Protein AF-A0A2A2IZX6-F1 (afdb_monomer_lite)

Structure (mmCIF, N/CA/C/O backbone):
data_AF-A0A2A2IZX6-F1
#
_entry.id   AF-A0A2A2IZX6-F1
#
loop_
_atom_site.group_PDB
_atom_site.id
_atom_site.type_symbol
_atom_site.label_atom_id
_atom_site.label_alt_id
_atom_site.label_comp_id
_atom_site.label_asym_id
_atom_site.label_entity_id
_atom_site.label_seq_id
_atom_site.pdbx_PDB_ins_code
_atom_site.Cartn_x
_atom_site.Cartn_y
_atom_site.Cartn_z
_atom_site.occupancy
_atom_site.B_iso_or_equiv
_atom_site.auth_seq_id
_atom_site.auth_comp_id
_atom_site.auth_asym_id
_atom_site.auth_atom_id
_atom_site.pdbx_PDB_model_num
ATOM 1 N N . MET A 1 1 ? -26.170 47.305 56.205 1.00 35.59 1 MET A N 1
ATOM 2 C CA . MET A 1 1 ? -25.864 45.865 56.325 1.00 35.59 1 MET A CA 1
ATOM 3 C C . MET A 1 1 ? -25.331 45.419 54.975 1.00 35.59 1 MET A C 1
ATOM 5 O O . MET A 1 1 ? -26.107 45.373 54.033 1.00 35.59 1 MET A O 1
ATOM 9 N N . ALA A 1 2 ? -24.012 45.270 54.834 1.00 42.62 2 ALA A N 1
ATOM 10 C CA . ALA A 1 2 ? -23.398 44.926 53.553 1.00 42.62 2 ALA A CA 1
ATOM 11 C C . ALA A 1 2 ? -23.617 43.434 53.262 1.00 42.62 2 ALA A C 1
ATOM 13 O O . ALA A 1 2 ? -23.280 42.588 54.089 1.00 42.62 2 ALA A O 1
ATOM 14 N N . GLN A 1 3 ? -24.213 43.135 52.110 1.00 43.28 3 GLN A N 1
ATOM 15 C CA . GLN A 1 3 ? -24.390 41.781 51.597 1.00 43.28 3 GLN A CA 1
ATOM 16 C C . GLN A 1 3 ? -23.000 41.238 51.228 1.00 43.28 3 GLN A C 1
ATOM 18 O O . GLN A 1 3 ? -22.375 41.731 50.293 1.00 43.28 3 GLN A O 1
ATOM 23 N N . VAL A 1 4 ? -22.473 40.275 51.986 1.00 53.16 4 VAL A N 1
ATOM 24 C CA . VAL A 1 4 ? -21.211 39.611 51.632 1.00 53.16 4 VAL A CA 1
ATOM 25 C C . VAL A 1 4 ? -21.529 38.557 50.580 1.00 53.16 4 VAL A C 1
ATOM 27 O O . VAL A 1 4 ? -22.071 37.497 50.890 1.00 53.16 4 VAL A O 1
ATOM 30 N N . GLU A 1 5 ? -21.225 38.864 49.324 1.00 59.44 5 GLU A N 1
ATOM 31 C CA . GLU A 1 5 ? -21.299 37.898 48.234 1.00 59.44 5 GLU A CA 1
ATOM 32 C C . GLU A 1 5 ? -20.177 36.868 48.406 1.00 59.44 5 GLU A C 1
ATOM 34 O O . GLU A 1 5 ? -18.986 37.176 48.348 1.00 59.44 5 GLU A O 1
ATOM 39 N N . THR A 1 6 ? -20.560 35.623 48.676 1.00 58.88 6 THR A N 1
ATOM 40 C CA . THR A 1 6 ? -19.625 34.506 48.800 1.00 58.88 6 THR A CA 1
ATOM 41 C C . THR A 1 6 ? -19.303 33.984 47.404 1.00 58.88 6 THR A C 1
ATOM 43 O O . THR A 1 6 ? -20.062 33.226 46.807 1.00 58.88 6 THR A O 1
ATOM 46 N N . VAL A 1 7 ? -18.167 34.409 46.849 1.00 62.97 7 VAL A N 1
ATOM 47 C CA . VAL A 1 7 ? -17.700 33.895 45.556 1.00 62.97 7 VAL A CA 1
ATOM 48 C C . VAL A 1 7 ? -17.162 32.478 45.758 1.00 62.97 7 VAL A C 1
ATOM 50 O O . VAL A 1 7 ? -16.111 32.259 46.364 1.00 62.97 7 VAL A O 1
ATOM 53 N N . GLN A 1 8 ? -17.906 31.493 45.263 1.00 57.75 8 GLN A N 1
ATOM 54 C CA . GLN A 1 8 ? -17.531 30.085 45.303 1.00 57.75 8 GLN A CA 1
ATOM 55 C C . GLN A 1 8 ? -16.368 29.842 44.320 1.00 57.75 8 GLN A C 1
ATOM 57 O O . GLN A 1 8 ? -16.540 29.818 43.103 1.00 57.75 8 GLN A O 1
ATOM 62 N N . TRP A 1 9 ? -15.154 29.679 44.852 1.00 54.88 9 TRP A N 1
ATOM 63 C CA . TRP A 1 9 ? -13.885 29.570 44.107 1.00 54.88 9 TRP A CA 1
ATOM 64 C C . TRP A 1 9 ? -13.840 28.460 43.043 1.00 54.88 9 TRP A C 1
ATOM 66 O O . TRP A 1 9 ? -12.997 28.501 42.144 1.00 54.88 9 TRP A O 1
ATOM 76 N N . SER A 1 10 ? -14.723 27.461 43.127 1.00 58.41 10 SER A N 1
ATOM 77 C CA . SER A 1 10 ? -14.805 26.363 42.161 1.00 58.41 10 SER A CA 1
ATOM 78 C C . SER A 1 10 ? -15.310 26.818 40.789 1.00 58.41 10 SER A C 1
ATOM 80 O O . SER A 1 10 ? -14.966 26.192 39.790 1.00 58.41 10 SER A O 1
ATOM 82 N N . ALA A 1 11 ? -16.057 27.926 40.720 1.00 55.84 11 ALA A N 1
ATOM 83 C CA . ALA A 1 11 ? -16.587 28.472 39.471 1.00 55.84 11 ALA A CA 1
ATOM 84 C C . ALA A 1 11 ? -15.539 29.250 38.651 1.00 55.84 11 ALA A C 1
ATOM 86 O O . ALA A 1 11 ? -15.651 29.320 37.432 1.00 55.84 11 ALA A O 1
ATOM 87 N N . LEU A 1 12 ? -14.487 29.788 39.285 1.00 57.12 12 LEU A N 1
ATOM 88 C CA . LEU A 1 12 ? -13.463 30.587 38.591 1.00 57.12 12 LEU A CA 1
ATOM 89 C C . LEU A 1 12 ? -12.392 29.753 37.868 1.00 57.12 12 LEU A C 1
ATOM 91 O O . LEU A 1 12 ? -11.603 30.307 37.109 1.00 57.12 12 LEU A O 1
ATOM 95 N N . ARG A 1 13 ? -12.309 28.439 38.120 1.00 57.09 13 ARG A N 1
ATOM 96 C CA . ARG A 1 13 ? -11.223 27.585 37.595 1.00 57.09 13 ARG A CA 1
ATOM 97 C C . ARG A 1 13 ? -11.583 26.776 36.354 1.00 57.09 13 ARG A C 1
ATOM 99 O O . ARG A 1 13 ? -10.691 26.156 35.783 1.00 57.09 13 ARG A O 1
ATOM 106 N N . GLN A 1 14 ? -12.847 26.741 35.943 1.00 60.75 14 GLN A N 1
ATOM 107 C CA . GLN A 1 14 ? -13.285 25.980 34.772 1.00 60.75 14 GLN A CA 1
ATOM 108 C C . GLN A 1 14 ? -13.566 26.923 33.604 1.00 60.75 14 GLN A C 1
ATOM 110 O O . GLN A 1 14 ? -14.713 27.237 33.304 1.00 60.75 14 GLN A O 1
ATOM 115 N N . ASP A 1 15 ? -12.504 27.350 32.926 1.00 69.44 15 ASP A N 1
ATOM 116 C CA . ASP A 1 15 ? -12.649 27.966 31.609 1.00 69.44 15 ASP A CA 1
ATOM 117 C C . ASP A 1 15 ?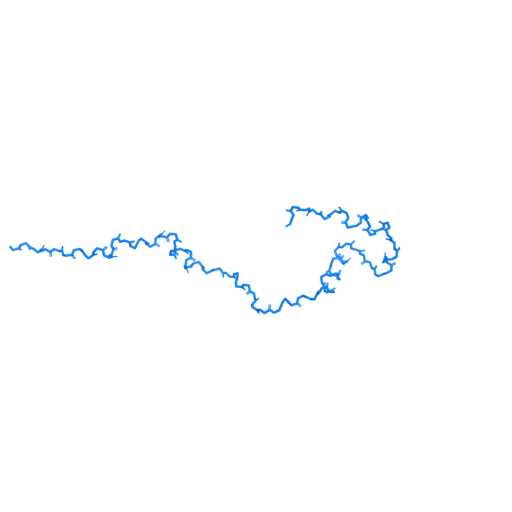 -13.183 26.907 30.625 1.00 69.44 15 ASP A C 1
ATOM 119 O O . ASP A 1 15 ? -12.661 25.789 30.534 1.00 69.44 15 ASP A O 1
ATOM 123 N N . SER A 1 16 ? -14.268 27.232 29.923 1.00 64.25 16 SER A N 1
ATOM 124 C CA . SER A 1 16 ? -14.875 26.355 28.919 1.00 64.25 16 SER A CA 1
ATOM 125 C C . SER A 1 16 ? -13.937 26.084 27.743 1.00 64.25 16 SER A C 1
ATOM 127 O O . SER A 1 16 ? -14.093 25.055 27.091 1.00 64.25 16 SER A O 1
ATOM 129 N N . ASN A 1 17 ? -12.947 26.956 27.519 1.00 66.81 17 ASN A N 1
ATOM 130 C CA . ASN A 1 17 ? -11.924 26.828 26.480 1.00 66.81 17 ASN A CA 1
ATOM 131 C C . ASN A 1 17 ? -10.662 26.074 26.929 1.00 66.81 17 ASN A C 1
ATOM 133 O O . ASN A 1 17 ? -9.679 26.028 26.186 1.00 66.81 17 ASN A O 1
ATOM 137 N N . GLN A 1 18 ? -10.654 25.457 28.119 1.00 75.94 18 GLN A N 1
ATOM 138 C CA . GLN A 1 18 ? -9.534 24.603 28.514 1.00 75.94 18 GLN A CA 1
ATOM 139 C C . GLN A 1 18 ? -9.325 23.487 27.494 1.00 75.94 18 GLN A C 1
ATOM 141 O O . GLN A 1 18 ? -10.232 22.704 27.220 1.00 75.94 18 GLN A O 1
ATOM 146 N N . VAL A 1 19 ? -8.089 23.369 27.007 1.00 75.81 19 VAL A N 1
ATOM 147 C CA . VAL A 1 19 ? -7.667 22.387 25.995 1.00 75.81 19 VAL A CA 1
ATOM 148 C C . VAL A 1 19 ? -8.136 20.971 26.336 1.00 75.81 19 VAL A C 1
ATOM 150 O O . VAL A 1 19 ? -8.591 20.251 25.455 1.00 75.81 19 VAL A O 1
ATOM 153 N N . ALA A 1 20 ? -8.093 20.584 27.614 1.00 74.00 20 ALA A N 1
ATOM 154 C CA . ALA A 1 20 ? -8.566 19.279 28.071 1.00 74.00 20 ALA A CA 1
ATOM 155 C C . ALA A 1 20 ? -10.074 19.073 27.842 1.00 74.00 20 ALA A C 1
ATOM 157 O O . ALA A 1 20 ? -10.491 17.986 27.458 1.00 74.00 20 ALA A O 1
ATOM 158 N N . ARG A 1 21 ? -10.893 20.113 28.037 1.00 76.06 21 ARG A N 1
ATOM 159 C CA . ARG A 1 21 ? -12.343 20.071 27.812 1.00 76.06 21 ARG A CA 1
ATOM 160 C C . ARG A 1 21 ? -12.670 20.077 26.321 1.00 76.06 21 ARG A C 1
ATOM 162 O O . ARG A 1 21 ? -13.553 19.342 25.896 1.00 76.06 21 ARG A O 1
ATOM 169 N N . THR A 1 22 ? -11.909 20.829 25.527 1.00 76.81 22 THR A N 1
ATOM 170 C CA . THR A 1 22 ? -12.003 20.815 24.061 1.00 76.81 22 THR A CA 1
ATOM 171 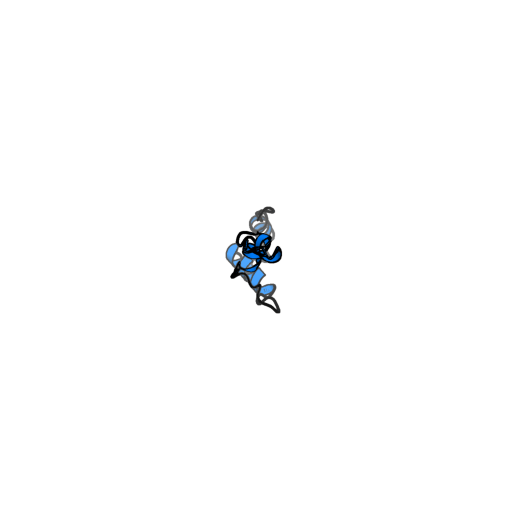C C . THR A 1 22 ? -11.627 19.450 23.492 1.00 76.81 22 THR A C 1
ATOM 173 O O . THR A 1 22 ? -12.353 18.928 22.660 1.00 76.81 22 THR A O 1
ATOM 176 N N . ALA A 1 23 ? -10.545 18.835 23.978 1.00 76.06 23 ALA A N 1
ATOM 177 C CA . ALA A 1 23 ? -10.138 17.487 23.585 1.00 76.06 23 ALA A CA 1
ATOM 178 C C . ALA A 1 23 ? -11.142 16.416 24.040 1.00 76.06 23 ALA A C 1
ATOM 180 O O . ALA A 1 23 ? -11.353 15.441 23.331 1.00 76.06 23 ALA A O 1
ATOM 181 N N . TRP A 1 24 ? -11.779 16.603 25.200 1.00 75.31 24 TRP A N 1
ATOM 182 C CA . TRP A 1 24 ? -12.817 15.698 25.700 1.00 75.31 24 TRP A CA 1
ATOM 183 C C . TRP A 1 24 ? -14.121 15.779 24.894 1.00 75.31 24 TRP A C 1
ATOM 185 O O . TRP A 1 24 ? -14.774 14.765 24.680 1.00 75.31 24 TRP A O 1
ATOM 195 N N . ASN A 1 25 ? -14.485 16.978 24.433 1.00 76.94 25 ASN A N 1
ATOM 196 C CA . ASN A 1 25 ? -15.661 17.221 23.590 1.00 76.94 25 ASN A CA 1
ATOM 197 C C . ASN A 1 25 ? -15.382 17.028 22.091 1.00 76.94 25 ASN A C 1
ATOM 199 O O . ASN A 1 25 ? -16.285 17.198 21.274 1.00 76.94 25 ASN A O 1
ATOM 203 N N . LEU A 1 26 ? -14.137 16.728 21.715 1.00 77.44 26 LEU A N 1
ATOM 204 C CA . LEU A 1 26 ? -13.770 16.470 20.334 1.00 77.44 26 LEU A CA 1
ATOM 205 C C . LEU A 1 26 ? -14.295 15.085 19.956 1.00 77.44 26 LEU A C 1
ATOM 207 O O . LEU A 1 26 ? -13.651 14.066 20.208 1.00 77.44 26 LEU A O 1
ATOM 211 N N . GLU A 1 27 ? -15.479 15.056 19.350 1.00 69.19 27 GLU A N 1
ATOM 212 C CA . GLU A 1 27 ? -16.005 13.868 18.686 1.00 69.19 27 GLU A CA 1
ATOM 213 C C . GLU A 1 27 ? -15.129 13.562 17.469 1.00 69.19 27 GLU A C 1
ATOM 215 O O . GLU A 1 27 ? -15.328 14.059 16.361 1.00 69.19 27 GLU A O 1
ATOM 220 N N . LEU A 1 28 ? -14.088 12.765 17.695 1.00 71.62 28 LEU A N 1
ATOM 221 C CA . LEU A 1 28 ? -13.316 12.179 16.619 1.00 71.62 28 LEU A CA 1
ATOM 222 C C . LEU A 1 28 ? -14.129 11.023 16.037 1.00 71.62 28 LEU A C 1
ATOM 224 O O . LEU A 1 28 ? -14.304 9.988 16.679 1.00 71.62 28 LEU A O 1
ATOM 228 N N . ASP A 1 29 ? -14.525 11.154 14.773 1.00 66.06 29 ASP A N 1
ATOM 229 C CA . ASP A 1 29 ? -15.153 10.085 13.975 1.00 66.06 29 ASP A CA 1
ATOM 230 C C . ASP A 1 29 ? -14.214 8.865 13.774 1.00 66.06 29 ASP A C 1
ATOM 232 O O . ASP A 1 29 ? -14.531 7.856 13.147 1.00 66.06 29 ASP A O 1
ATOM 236 N N . SER A 1 30 ? -13.006 8.933 14.339 1.00 60.69 30 SER A N 1
ATOM 237 C CA . SER A 1 30 ? -11.925 7.967 14.210 1.00 60.69 30 SER A CA 1
ATOM 238 C C . SER A 1 30 ? -11.975 6.854 15.258 1.00 60.69 30 SER A C 1
ATOM 240 O O . SER A 1 30 ? -10.927 6.432 15.765 1.00 60.69 30 SER A O 1
ATOM 242 N N . THR A 1 31 ? -13.158 6.347 15.612 1.00 71.19 31 THR A N 1
ATOM 243 C CA . THR A 1 31 ? -13.211 5.126 16.427 1.00 71.19 31 THR A CA 1
ATOM 244 C C . THR A 1 31 ? -12.647 3.979 15.596 1.00 71.19 31 THR A C 1
ATOM 246 O O . THR A 1 31 ? -13.316 3.422 14.725 1.00 71.19 31 THR A O 1
ATOM 249 N N . ARG A 1 32 ? -11.381 3.624 15.856 1.00 71.69 32 ARG A N 1
ATOM 250 C CA . ARG A 1 32 ? -10.729 2.475 15.225 1.00 71.69 32 ARG A CA 1
ATOM 251 C C . ARG A 1 32 ? -11.622 1.255 15.454 1.00 71.69 32 ARG A C 1
ATOM 253 O O . ARG A 1 32 ? -11.915 0.948 16.614 1.00 71.69 32 ARG A O 1
ATOM 260 N N . PRO A 1 33 ? -12.055 0.554 14.392 1.00 74.25 33 PRO A N 1
ATOM 261 C CA . PRO A 1 33 ? -12.957 -0.572 14.550 1.00 74.25 33 PRO A CA 1
ATOM 262 C C . PRO A 1 33 ? -12.312 -1.590 15.486 1.00 74.25 33 PRO A C 1
ATOM 264 O O . PRO A 1 33 ? -11.183 -2.035 15.265 1.00 74.25 33 PRO A O 1
ATOM 267 N N . ARG A 1 34 ? -13.016 -1.919 16.570 1.00 75.50 34 ARG A N 1
ATOM 268 C CA . ARG A 1 34 ? -12.554 -2.933 17.515 1.00 75.50 34 ARG A CA 1
ATOM 269 C C . ARG A 1 34 ? -12.643 -4.298 16.842 1.00 75.50 34 ARG A C 1
ATOM 271 O O . ARG A 1 34 ? -13.630 -4.608 16.181 1.00 75.50 34 ARG A O 1
ATOM 278 N N . GLY A 1 35 ? -11.623 -5.122 17.052 1.00 82.38 35 GLY A N 1
ATOM 279 C CA . GLY A 1 35 ? -11.590 -6.496 16.568 1.00 82.38 35 GLY A CA 1
ATOM 280 C C . GLY A 1 35 ? -10.544 -6.737 15.488 1.00 82.38 35 GLY A C 1
ATOM 281 O O . GLY A 1 35 ? -9.634 -5.941 15.260 1.00 82.38 35 GLY A O 1
ATOM 282 N N . ARG A 1 36 ? -10.649 -7.909 14.866 1.00 80.81 36 ARG A N 1
ATOM 283 C CA . ARG A 1 36 ? -9.693 -8.382 13.869 1.00 80.81 36 ARG A CA 1
ATOM 284 C C . ARG A 1 36 ? -9.706 -7.455 12.644 1.00 80.81 36 ARG A C 1
ATOM 286 O O . ARG A 1 36 ? -10.796 -7.145 12.158 1.00 80.81 36 ARG A O 1
ATOM 293 N N . PRO A 1 37 ? -8.536 -7.065 12.102 1.00 78.25 37 PRO A N 1
ATOM 294 C CA . PRO A 1 37 ? -8.464 -6.429 10.794 1.00 78.25 37 PRO A CA 1
ATOM 295 C C . PRO A 1 37 ? -9.271 -7.236 9.775 1.00 78.25 37 PRO A C 1
ATOM 297 O O . PRO A 1 37 ? -9.122 -8.456 9.677 1.00 78.25 37 PRO A O 1
ATOM 300 N N . LYS A 1 38 ? -10.168 -6.559 9.052 1.00 73.50 38 LYS A N 1
ATOM 301 C CA . LYS A 1 38 ? -11.015 -7.209 8.040 1.00 73.50 38 LYS A CA 1
ATOM 302 C C . LYS A 1 38 ? -10.181 -7.745 6.873 1.00 73.50 38 LYS A C 1
ATOM 304 O O . LYS A 1 38 ? -10.574 -8.722 6.246 1.00 73.50 38 LYS A O 1
ATOM 309 N N . THR A 1 39 ? -9.034 -7.122 6.619 1.00 83.06 39 THR A N 1
ATOM 310 C CA . THR A 1 39 ? -8.096 -7.471 5.556 1.00 83.06 39 THR A CA 1
ATOM 311 C C . THR A 1 39 ? -7.244 -8.673 5.937 1.00 83.06 39 THR A C 1
ATOM 313 O O . THR A 1 39 ? -6.551 -8.682 6.958 1.00 83.06 39 THR A O 1
ATOM 316 N N . ARG A 1 40 ? -7.275 -9.710 5.097 1.00 86.50 40 ARG A N 1
ATOM 317 C CA . ARG A 1 40 ? -6.292 -10.793 5.152 1.00 86.50 40 ARG A CA 1
ATOM 318 C C . ARG A 1 40 ? -5.034 -10.335 4.424 1.00 86.50 40 ARG A C 1
ATOM 320 O O . ARG A 1 40 ? -5.116 -9.555 3.483 1.00 86.50 40 ARG A O 1
ATOM 327 N N . TYR A 1 41 ? -3.883 -10.894 4.793 1.00 86.00 41 TYR A N 1
ATOM 328 C CA . TYR A 1 41 ? -2.625 -10.643 4.080 1.00 86.00 41 TYR A CA 1
ATOM 329 C C . TYR A 1 41 ? -2.761 -10.870 2.563 1.00 86.00 41 TYR A C 1
ATOM 331 O O . TYR A 1 41 ? -2.297 -10.059 1.775 1.00 86.00 41 TYR A O 1
ATOM 339 N N . ILE A 1 42 ? -3.488 -11.917 2.156 1.00 88.81 42 ILE A N 1
ATOM 340 C CA . ILE A 1 42 ? -3.763 -12.214 0.742 1.00 88.81 42 ILE A CA 1
ATOM 341 C C . ILE A 1 42 ? -4.562 -11.095 0.060 1.00 88.81 42 ILE A C 1
ATOM 343 O O . ILE A 1 42 ? -4.323 -10.819 -1.110 1.00 88.81 42 ILE A O 1
ATOM 347 N N . ASP A 1 43 ? -5.497 -10.456 0.763 1.00 90.69 43 ASP A N 1
ATOM 348 C CA . ASP A 1 43 ? -6.306 -9.376 0.187 1.00 90.69 43 ASP A CA 1
ATOM 349 C C . ASP A 1 43 ? -5.438 -8.138 -0.063 1.00 90.69 43 ASP A C 1
ATOM 351 O O . ASP A 1 43 ? -5.547 -7.516 -1.116 1.00 90.69 43 ASP A O 1
ATOM 355 N N . THR A 1 44 ? -4.521 -7.836 0.862 1.00 88.81 44 THR A N 1
ATOM 356 C CA . THR A 1 44 ? -3.519 -6.778 0.682 1.00 88.81 44 THR A CA 1
ATOM 357 C C . THR A 1 44 ? -2.591 -7.093 -0.489 1.00 88.81 44 THR A C 1
ATOM 359 O O . THR A 1 44 ? -2.453 -6.274 -1.384 1.00 88.81 44 THR A O 1
ATOM 362 N N . VAL A 1 45 ? -2.045 -8.313 -0.557 1.00 88.12 45 VAL A N 1
ATOM 363 C CA . VAL A 1 45 ? -1.166 -8.729 -1.664 1.00 88.12 45 VAL A CA 1
ATOM 364 C C . VAL A 1 45 ? -1.879 -8.636 -3.014 1.00 88.12 45 VAL A C 1
ATOM 366 O O . VAL A 1 45 ? -1.287 -8.181 -3.986 1.00 88.12 45 VAL A O 1
ATOM 369 N N . LYS A 1 46 ? -3.152 -9.040 -3.093 1.00 88.88 46 LYS A N 1
ATOM 370 C CA . LYS A 1 46 ? -3.941 -8.920 -4.329 1.00 88.88 46 LYS A CA 1
ATOM 371 C C . LYS A 1 46 ? -4.112 -7.469 -4.757 1.00 88.88 46 LYS A C 1
ATOM 373 O O . LYS A 1 46 ? -3.965 -7.184 -5.941 1.00 88.88 46 LYS A O 1
ATOM 378 N N . LYS A 1 47 ? -4.398 -6.580 -3.806 1.00 90.06 47 LYS A N 1
ATOM 379 C CA . LYS A 1 47 ? -4.515 -5.148 -4.067 1.00 90.06 47 LYS A CA 1
ATOM 380 C C . LYS A 1 47 ? -3.187 -4.566 -4.556 1.00 90.06 47 LYS A C 1
ATOM 382 O O . LYS A 1 47 ? -3.159 -3.933 -5.600 1.00 90.06 47 LYS A O 1
ATOM 387 N N . ASP A 1 48 ? -2.085 -4.873 -3.879 1.00 87.50 48 ASP A N 1
ATOM 388 C CA . ASP A 1 48 ? -0.757 -4.389 -4.270 1.00 87.50 48 ASP A CA 1
ATOM 389 C C . ASP A 1 48 ? -0.351 -4.911 -5.661 1.00 87.50 48 ASP A C 1
ATOM 391 O O . ASP A 1 48 ? 0.262 -4.199 -6.455 1.00 87.50 48 ASP A O 1
ATOM 395 N N . MET A 1 49 ? -0.718 -6.155 -5.992 1.00 88.31 49 MET A N 1
ATOM 396 C CA . MET A 1 49 ? -0.525 -6.708 -7.335 1.00 88.31 49 MET A CA 1
ATOM 397 C C . MET A 1 49 ? -1.363 -5.976 -8.390 1.00 88.31 49 MET A C 1
ATOM 399 O O . MET A 1 49 ? -0.865 -5.753 -9.493 1.00 88.31 49 MET A O 1
ATOM 403 N N . GLU A 1 50 ? -2.604 -5.605 -8.075 1.00 89.56 50 GLU A N 1
ATOM 404 C CA . GLU A 1 50 ? -3.466 -4.812 -8.957 1.00 89.56 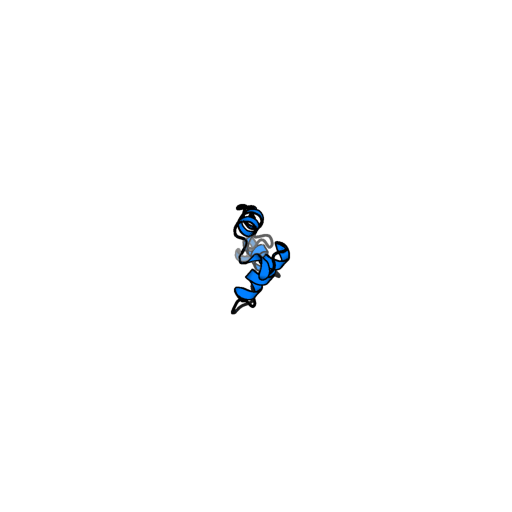50 GLU A CA 1
ATOM 405 C C . GLU A 1 50 ? -2.888 -3.409 -9.184 1.00 89.56 50 GLU A C 1
ATOM 407 O O . GLU A 1 50 ? -2.685 -3.019 -10.335 1.00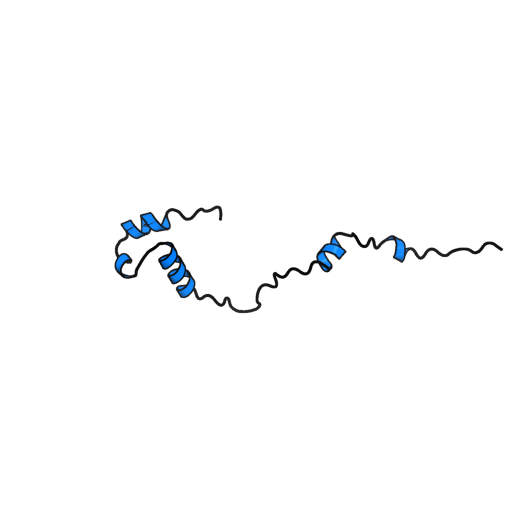 89.56 50 GLU A O 1
ATOM 412 N N . ASP A 1 51 ? -2.512 -2.716 -8.107 1.00 88.69 51 ASP A N 1
ATOM 413 C CA . ASP A 1 51 ? -1.917 -1.376 -8.136 1.00 88.69 51 ASP A CA 1
ATOM 414 C C . ASP A 1 51 ? -0.588 -1.364 -8.920 1.00 88.69 51 ASP A C 1
ATOM 416 O O . ASP A 1 51 ? -0.312 -0.453 -9.705 1.00 88.69 51 ASP A O 1
ATOM 420 N N . ALA A 1 52 ? 0.222 -2.421 -8.792 1.00 86.81 52 ALA A N 1
ATOM 421 C CA . ALA A 1 52 ? 1.466 -2.590 -9.546 1.00 86.81 52 ALA A CA 1
ATOM 422 C C . ALA A 1 52 ? 1.265 -3.088 -10.997 1.00 86.81 52 ALA A C 1
ATOM 424 O O . ALA A 1 52 ? 2.230 -3.131 -11.776 1.00 86.81 52 ALA A O 1
ATOM 425 N N . GLY A 1 53 ? 0.044 -3.479 -11.383 1.00 88.31 53 GLY A N 1
ATOM 426 C CA . GLY A 1 53 ? -0.272 -4.053 -12.696 1.00 88.31 53 GLY A CA 1
ATOM 427 C C . GLY A 1 53 ? 0.349 -5.437 -12.937 1.00 88.31 53 GLY A C 1
ATOM 428 O O . GLY A 1 53 ? 0.683 -5.789 -14.076 1.00 88.31 53 GLY A O 1
ATOM 429 N N . LEU A 1 54 ? 0.545 -6.213 -11.872 1.00 87.06 54 LEU A N 1
ATOM 430 C CA . LEU A 1 54 ? 1.156 -7.539 -11.871 1.00 87.06 54 LEU A CA 1
ATOM 431 C C . LEU A 1 54 ? 0.095 -8.643 -11.904 1.00 87.06 54 LEU A C 1
ATOM 433 O O . LEU A 1 54 ? -0.983 -8.534 -11.326 1.00 87.06 54 LEU A O 1
ATOM 437 N N . ARG A 1 55 ? 0.406 -9.749 -12.583 1.00 88.75 55 ARG A N 1
ATOM 438 C 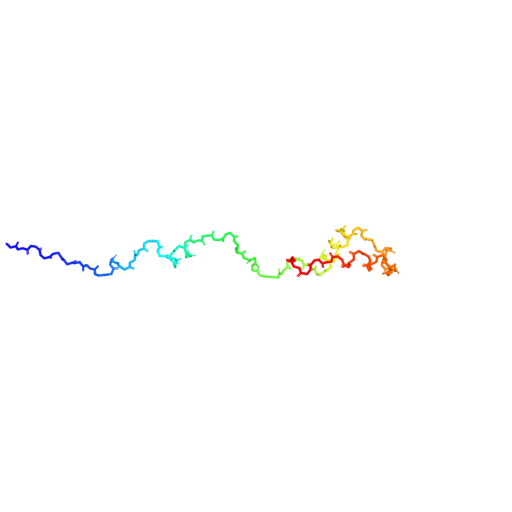CA . ARG A 1 55 ? -0.450 -10.946 -12.624 1.00 88.75 55 ARG A CA 1
ATOM 439 C C . ARG A 1 55 ? 0.317 -12.182 -12.178 1.00 88.75 55 ARG A C 1
ATOM 441 O O . ARG A 1 55 ? 1.539 -12.203 -12.221 1.00 88.75 55 ARG A O 1
ATOM 448 N N . GLU A 1 56 ? -0.386 -13.261 -11.837 1.00 84.94 56 GLU A N 1
ATOM 449 C CA . GLU A 1 56 ? 0.246 -14.520 -11.395 1.00 84.94 56 GLU A CA 1
ATOM 450 C C . GLU A 1 56 ? 1.272 -15.078 -12.393 1.00 84.94 56 GLU A C 1
ATOM 452 O O . GLU A 1 56 ? 2.314 -15.587 -11.993 1.00 84.94 56 GLU A O 1
ATOM 457 N N . ARG A 1 57 ? 1.044 -14.916 -13.703 1.00 87.81 57 ARG A N 1
ATOM 458 C CA . ARG A 1 57 ? 2.017 -15.310 -14.742 1.00 87.81 57 ARG A CA 1
ATOM 459 C C . ARG A 1 57 ? 3.363 -14.588 -14.623 1.00 87.81 57 ARG A C 1
ATOM 461 O O . ARG A 1 57 ? 4.385 -15.116 -15.047 1.00 87.81 57 ARG A O 1
ATOM 468 N N . ASP A 1 58 ? 3.350 -13.389 -14.050 1.00 85.12 58 ASP A N 1
ATOM 469 C CA . ASP A 1 58 ? 4.528 -12.554 -13.865 1.00 85.12 58 ASP A CA 1
ATOM 470 C C . ASP A 1 58 ? 5.317 -12.975 -12.616 1.00 85.12 58 ASP A C 1
ATOM 472 O O . ASP A 1 58 ? 6.447 -12.535 -12.442 1.00 85.12 58 ASP A O 1
ATOM 476 N N . ALA A 1 59 ? 4.780 -13.866 -11.767 1.00 81.94 59 ALA A N 1
ATOM 477 C CA . ALA A 1 59 ? 5.435 -14.360 -10.549 1.00 81.94 59 ALA A CA 1
ATOM 478 C C . ALA A 1 59 ? 6.843 -14.929 -10.802 1.00 81.94 59 ALA A C 1
ATOM 480 O O . ALA A 1 59 ? 7.705 -14.867 -9.931 1.00 81.94 59 ALA A O 1
ATOM 481 N N . ARG A 1 60 ? 7.091 -15.465 -12.005 1.00 85.50 60 ARG A N 1
ATOM 482 C CA . ARG A 1 60 ? 8.392 -16.030 -12.393 1.00 85.50 60 ARG A CA 1
ATOM 483 C C . ARG A 1 60 ? 9.371 -15.001 -12.967 1.00 85.50 60 ARG A C 1
ATOM 485 O O . ARG 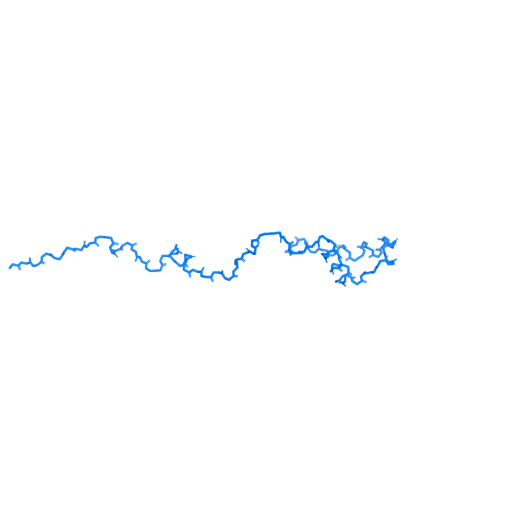A 1 60 ? 10.564 -15.287 -13.031 1.00 85.50 60 ARG A O 1
ATOM 492 N N . ASP A 1 61 ? 8.907 -13.817 -13.366 1.00 88.62 61 ASP A N 1
ATOM 493 C CA . ASP A 1 61 ? 9.759 -12.775 -13.946 1.00 88.62 61 ASP A CA 1
ATOM 494 C C . ASP A 1 61 ? 10.344 -11.867 -12.859 1.00 88.62 61 ASP A C 1
ATOM 496 O O . ASP A 1 61 ? 9.840 -10.786 -12.547 1.00 88.62 61 ASP A O 1
ATOM 500 N N . ARG A 1 62 ? 11.467 -12.307 -12.287 1.00 84.06 62 ARG A N 1
ATOM 501 C CA . ARG A 1 62 ? 12.168 -11.589 -11.215 1.00 84.06 62 ARG A CA 1
ATOM 502 C C . ARG A 1 62 ? 12.588 -10.165 -11.599 1.00 84.06 62 ARG A C 1
ATOM 504 O O . ARG A 1 62 ? 12.685 -9.316 -10.712 1.00 84.06 62 ARG A O 1
ATOM 511 N N . LYS A 1 63 ? 12.861 -9.895 -12.882 1.00 86.62 63 LYS A N 1
ATOM 512 C CA . LYS A 1 63 ? 13.240 -8.552 -13.345 1.00 86.62 63 LYS A CA 1
ATOM 513 C C . LYS A 1 63 ? 12.040 -7.618 -13.232 1.00 86.62 63 LYS A C 1
ATOM 515 O O . LYS A 1 63 ? 12.138 -6.581 -12.585 1.00 86.62 63 LYS A O 1
ATOM 520 N N . LYS A 1 64 ? 10.893 -8.054 -13.758 1.00 83.94 64 LYS A N 1
ATOM 521 C CA . LYS A 1 64 ? 9.636 -7.305 -13.687 1.00 83.94 64 LYS A CA 1
ATOM 522 C C . LYS A 1 64 ? 9.209 -7.010 -12.247 1.00 83.94 64 LYS A C 1
ATOM 524 O O . LYS A 1 64 ? 8.734 -5.912 -11.981 1.00 83.94 64 LYS A O 1
ATOM 529 N N . TRP A 1 65 ? 9.425 -7.945 -11.318 1.00 82.12 65 TRP A N 1
ATOM 530 C CA . TRP A 1 65 ? 9.180 -7.703 -9.891 1.00 82.12 65 TRP A CA 1
ATOM 531 C C . TRP A 1 65 ? 10.053 -6.589 -9.328 1.00 82.12 65 TRP A C 1
ATOM 533 O O . TRP A 1 65 ? 9.518 -5.646 -8.754 1.00 82.12 65 TRP A O 1
ATOM 543 N N . ARG A 1 66 ? 11.377 -6.662 -9.526 1.00 82.94 66 ARG A N 1
ATOM 544 C CA . ARG A 1 66 ? 12.299 -5.632 -9.023 1.00 82.94 66 ARG A CA 1
ATOM 545 C C . ARG A 1 66 ? 11.927 -4.251 -9.545 1.00 82.94 66 ARG A C 1
ATOM 547 O O . ARG A 1 66 ? 11.843 -3.329 -8.749 1.00 82.94 66 ARG A O 1
ATOM 554 N N . ASP A 1 67 ? 11.653 -4.127 -10.838 1.00 84.56 67 ASP A N 1
ATOM 555 C CA . ASP A 1 67 ? 11.342 -2.833 -11.451 1.00 84.56 67 ASP A CA 1
ATOM 556 C C . ASP A 1 67 ? 10.036 -2.227 -10.903 1.00 84.56 67 ASP A C 1
ATOM 558 O O . ASP A 1 67 ? 9.910 -1.009 -10.808 1.00 84.56 67 ASP A O 1
ATOM 562 N N . ARG A 1 68 ? 9.064 -3.066 -10.516 1.00 79.75 68 ARG A N 1
ATOM 563 C CA . ARG A 1 68 ? 7.739 -2.629 -10.047 1.00 79.75 68 ARG A CA 1
ATOM 564 C C . ARG A 1 68 ? 7.665 -2.365 -8.545 1.00 79.75 68 ARG A C 1
ATOM 566 O O . ARG A 1 68 ? 6.877 -1.522 -8.138 1.00 79.75 68 ARG A O 1
ATOM 573 N N . THR A 1 69 ? 8.473 -3.043 -7.728 1.00 74.81 69 THR A N 1
ATOM 574 C CA . THR A 1 69 ? 8.460 -2.880 -6.260 1.00 74.81 69 THR A CA 1
ATOM 575 C C . THR A 1 69 ? 9.541 -1.937 -5.732 1.00 74.81 69 THR A C 1
ATOM 577 O O . THR A 1 69 ? 9.516 -1.585 -4.559 1.00 74.81 69 THR A O 1
ATOM 580 N N . HIS A 1 70 ? 10.519 -1.542 -6.555 1.00 72.88 70 HIS A N 1
ATOM 581 C CA . HIS A 1 70 ? 11.646 -0.697 -6.128 1.00 72.88 70 HIS A CA 1
ATOM 582 C C . HIS A 1 70 ? 11.241 0.744 -5.764 1.00 72.88 70 HIS A C 1
ATOM 584 O O . HIS A 1 70 ? 12.024 1.456 -5.145 1.00 72.88 70 HIS A O 1
ATOM 590 N N . LEU A 1 71 ? 10.031 1.180 -6.127 1.00 63.44 71 LEU A N 1
ATOM 591 C CA . LEU A 1 71 ? 9.536 2.537 -5.884 1.00 63.44 71 LEU A CA 1
ATOM 592 C C . LEU A 1 71 ? 8.519 2.603 -4.731 1.00 63.44 71 LEU A C 1
ATOM 594 O O . LEU A 1 71 ? 7.530 3.323 -4.816 1.00 63.44 71 LEU A O 1
ATOM 598 N N . ALA A 1 72 ? 8.725 1.835 -3.661 1.00 60.69 72 ALA A N 1
ATOM 599 C CA . ALA A 1 72 ? 8.039 2.140 -2.410 1.00 60.69 72 ALA A CA 1
ATOM 600 C C . ALA A 1 72 ? 8.715 3.377 -1.801 1.00 60.69 72 ALA A C 1
ATOM 602 O O . ALA A 1 72 ? 9.891 3.313 -1.442 1.00 60.69 72 ALA A O 1
ATOM 603 N N . ASP A 1 73 ? 8.003 4.503 -1.741 1.00 61.38 73 ASP A N 1
ATOM 604 C CA . ASP A 1 73 ? 8.470 5.697 -1.039 1.00 61.38 73 ASP A CA 1
ATOM 605 C C . ASP A 1 73 ? 8.524 5.383 0.467 1.00 61.38 73 ASP A C 1
ATOM 607 O O . ASP A 1 73 ? 7.479 5.117 1.062 1.00 61.38 73 ASP A O 1
ATOM 611 N N . PRO A 1 74 ? 9.709 5.378 1.108 1.00 62.50 74 PRO A N 1
ATOM 612 C CA . PRO A 1 74 ? 9.824 5.085 2.535 1.00 62.50 74 PRO A CA 1
ATOM 613 C C . PRO A 1 74 ? 9.217 6.182 3.426 1.00 62.50 74 PRO A C 1
ATOM 615 O O . PRO A 1 74 ? 9.245 6.041 4.648 1.00 62.50 74 PRO A O 1
ATOM 618 N N . SER A 1 75 ? 8.727 7.281 2.838 1.00 61.41 75 SER A N 1
ATOM 619 C CA . SER A 1 75 ? 8.193 8.445 3.546 1.00 61.41 75 SER A CA 1
ATOM 620 C C . SER A 1 75 ? 6.664 8.604 3.505 1.00 61.41 75 SER A C 1
ATOM 622 O O . SER A 1 75 ? 6.161 9.574 4.072 1.00 61.41 75 SER A O 1
ATOM 624 N N . THR A 1 76 ? 5.926 7.659 2.903 1.00 50.34 76 THR A N 1
ATOM 625 C CA . THR A 1 76 ? 4.449 7.571 3.006 1.00 50.34 76 THR A CA 1
ATOM 626 C C . THR A 1 76 ? 4.031 6.601 4.107 1.00 50.34 76 THR A C 1
ATOM 628 O O . THR A 1 76 ? 3.092 6.939 4.863 1.00 50.34 76 THR A O 1
#

Organism: NCBI:txid2018661

Foldseek 3Di:
DDDPDDDDPVVVPDDCPPPVNVVVPPPDPPPPDPDDDPDDPVNVVVVLCVVLVHDPVCVPVPVSVCVSPVPPDPPD

Sequence (76 aa):
MAQVETVQWSALRQDSNQVARTAWNLELDSTRPRGRPKTRYIDTVKKDMEDAGLRERDARDRKKWRDRTHLADPST

Secondary structure (DSSP, 8-state):
--------TTSSS--TT-HHHHHHS---S--PPPSS-S--HHHHHHHHHHHTT--GGGGG-HHHHHHHHTT--TT-

pLDDT: mean 73.94, std 13.16, range [35.59, 90.69]

Radius of gyration: 28.96 Å; chains: 1; bounding box: 39×62×71 Å